Protein AF-A0A7J9Q2E3-F1 (afdb_monomer_lite)

pLDDT: mean 83.12, std 15.42, range [47.88, 98.56]

Sequence (131 aa):
MLTEISELIGMEVYTDKGIALGNVDDLIVETENQKVDGLFIGNPNPLLVEHSKAVSVPFRWIGNVGDIIILKYFPKFVQTGATPERIPKVRKLTEEIKHFAHSAEEKIMHAEHSAAEKLKGKKLSDEIQEI

Radius of gyration: 31.01 Å; chains: 1; bounding box: 96×24×64 Å

Structure (mmCIF, N/CA/C/O backbone):
data_AF-A0A7J9Q2E3-F1
#
_entry.id   AF-A0A7J9Q2E3-F1
#
loop_
_atom_site.group_PDB
_atom_site.id
_atom_site.type_symbol
_atom_site.label_atom_id
_atom_site.label_alt_id
_atom_site.label_comp_id
_atom_site.label_asym_id
_atom_site.label_entity_id
_atom_site.label_seq_id
_atom_site.pdbx_PDB_ins_code
_atom_site.Cartn_x
_atom_site.Cartn_y
_atom_site.Cartn_z
_atom_site.occupancy
_atom_site.B_iso_or_equiv
_atom_site.auth_seq_id
_atom_site.auth_comp_id
_atom_site.auth_asym_id
_atom_site.auth_atom_id
_atom_site.pdbx_PDB_model_num
ATOM 1 N N . MET A 1 1 ? -22.989 -1.203 6.185 1.00 48.59 1 MET A N 1
ATOM 2 C CA . MET A 1 1 ? -22.196 -2.312 6.744 1.00 48.59 1 MET A CA 1
ATOM 3 C C . MET A 1 1 ? -21.070 -1.670 7.533 1.00 48.59 1 MET A C 1
ATOM 5 O O . MET A 1 1 ? -20.454 -0.756 6.998 1.00 48.59 1 MET A O 1
ATOM 9 N N . LEU A 1 2 ? -20.909 -2.017 8.808 1.00 56.03 2 LEU A N 1
ATOM 10 C CA . LEU A 1 2 ? -19.769 -1.576 9.613 1.00 56.03 2 LEU A CA 1
ATOM 11 C C . LEU A 1 2 ? -18.707 -2.663 9.443 1.00 56.03 2 LEU A C 1
ATOM 13 O O . LEU A 1 2 ? -18.913 -3.766 9.931 1.00 56.03 2 LEU A O 1
ATOM 17 N N . THR A 1 3 ? -17.666 -2.390 8.663 1.00 64.56 3 THR A N 1
ATOM 18 C CA . THR A 1 3 ? -16.508 -3.286 8.525 1.00 64.56 3 THR A CA 1
ATOM 19 C C . THR A 1 3 ? -15.550 -2.966 9.660 1.00 64.56 3 THR A C 1
ATOM 21 O O . THR A 1 3 ? -15.266 -1.783 9.897 1.00 64.56 3 THR A O 1
ATOM 24 N N . GLU A 1 4 ? -15.080 -3.980 10.382 1.00 74.31 4 GLU A N 1
ATOM 25 C CA . GLU A 1 4 ? -14.072 -3.747 11.409 1.00 74.31 4 GLU A CA 1
ATOM 26 C C . GLU A 1 4 ? -12.753 -3.379 10.732 1.00 74.31 4 GLU A C 1
ATOM 28 O O . GLU A 1 4 ? -12.304 -4.014 9.785 1.00 74.31 4 GLU A O 1
ATOM 33 N N . ILE A 1 5 ? -12.117 -2.318 11.221 1.00 75.19 5 ILE A N 1
ATOM 34 C CA . ILE A 1 5 ? -10.872 -1.791 10.654 1.00 75.19 5 ILE A CA 1
ATOM 35 C C . ILE A 1 5 ? -9.788 -2.886 10.626 1.00 75.19 5 ILE A C 1
ATOM 37 O O . ILE A 1 5 ? -9.037 -2.987 9.660 1.00 75.19 5 ILE A O 1
ATOM 41 N N . SER A 1 6 ? -9.764 -3.758 11.637 1.00 77.25 6 SER A N 1
ATOM 42 C CA . SER A 1 6 ? -8.843 -4.894 11.737 1.00 77.25 6 SER A CA 1
ATOM 43 C C . SER A 1 6 ? -9.000 -5.934 10.622 1.00 77.25 6 SER A C 1
ATOM 45 O O . SER A 1 6 ? -8.032 -6.626 10.324 1.00 77.25 6 SER A O 1
ATOM 47 N N . GLU A 1 7 ? -10.165 -6.024 9.975 1.00 87.25 7 GLU A N 1
ATOM 48 C CA . GLU A 1 7 ? -10.412 -6.970 8.874 1.00 87.25 7 GLU A CA 1
ATOM 49 C C . GLU A 1 7 ? -9.668 -6.582 7.589 1.00 87.25 7 GLU A C 1
ATOM 51 O O . GLU A 1 7 ? -9.494 -7.415 6.705 1.00 87.25 7 GLU A O 1
ATOM 56 N N . LEU A 1 8 ? -9.200 -5.331 7.479 1.00 91.62 8 LEU A N 1
ATOM 57 C CA . LEU A 1 8 ? -8.461 -4.866 6.304 1.00 91.62 8 LEU A CA 1
ATOM 58 C C . LEU A 1 8 ? -7.020 -5.383 6.261 1.00 91.62 8 LEU A C 1
ATOM 60 O O . LEU A 1 8 ? -6.413 -5.399 5.191 1.00 91.62 8 LEU A O 1
ATOM 64 N N . ILE A 1 9 ? -6.456 -5.775 7.405 1.00 94.88 9 ILE A N 1
ATOM 65 C CA . ILE A 1 9 ? -5.077 -6.261 7.498 1.00 94.88 9 ILE A CA 1
ATOM 66 C C . ILE A 1 9 ? -4.982 -7.637 6.828 1.00 94.88 9 ILE A C 1
ATOM 68 O O . ILE A 1 9 ? -5.802 -8.523 7.053 1.00 94.88 9 ILE A O 1
ATOM 72 N N . GLY A 1 10 ? -3.966 -7.819 5.990 1.00 95.88 10 GLY A N 1
ATOM 73 C CA . GLY A 1 10 ? -3.730 -9.022 5.194 1.00 95.88 10 GLY A CA 1
ATOM 74 C C . GLY A 1 10 ? -4.447 -9.034 3.842 1.00 95.88 10 GLY A C 1
ATOM 75 O O . GLY A 1 10 ? -4.073 -9.826 2.974 1.00 95.88 10 GLY A O 1
ATOM 76 N N . MET A 1 11 ? -5.414 -8.138 3.610 1.00 97.00 11 MET A N 1
ATOM 77 C CA . MET A 1 11 ? -6.147 -8.088 2.343 1.00 97.00 11 MET A CA 1
ATOM 78 C C . MET A 1 11 ? -5.231 -7.770 1.161 1.00 97.00 11 MET A C 1
ATOM 80 O O . MET A 1 11 ? -4.348 -6.912 1.248 1.00 97.00 11 MET A O 1
ATOM 84 N N . GLU A 1 12 ? -5.478 -8.430 0.032 1.00 98.12 12 GLU A N 1
ATOM 85 C CA . GLU A 1 12 ? -4.795 -8.122 -1.221 1.00 98.12 12 GLU A CA 1
ATOM 86 C C . GLU A 1 12 ? -5.323 -6.817 -1.826 1.00 98.12 12 GLU A C 1
ATOM 88 O O . GLU A 1 12 ? -6.532 -6.582 -1.914 1.00 98.12 12 GLU A O 1
ATOM 93 N N . VAL A 1 13 ? -4.400 -5.978 -2.290 1.00 98.56 13 VAL A N 1
ATOM 94 C CA . VAL A 1 13 ? -4.687 -4.682 -2.900 1.00 98.56 13 VAL A CA 1
ATOM 95 C C . VAL A 1 13 ? -4.340 -4.722 -4.381 1.00 98.56 13 VAL A C 1
ATOM 97 O O . VAL A 1 13 ? -3.209 -5.031 -4.759 1.00 98.56 13 VAL A O 1
ATOM 100 N N . TYR A 1 14 ? -5.294 -4.337 -5.225 1.00 98.50 14 TYR A N 1
ATOM 101 C CA . TYR A 1 14 ? -5.152 -4.262 -6.675 1.00 98.50 14 TYR A CA 1
ATOM 102 C C . TYR A 1 14 ? -5.390 -2.838 -7.178 1.00 98.50 14 TYR A C 1
ATOM 104 O O . TYR A 1 14 ? -6.220 -2.094 -6.658 1.00 98.50 14 TYR A O 1
ATOM 112 N N . THR A 1 15 ? -4.661 -2.447 -8.219 1.00 98.38 15 THR A N 1
ATOM 113 C CA . THR A 1 15 ? -4.891 -1.182 -8.934 1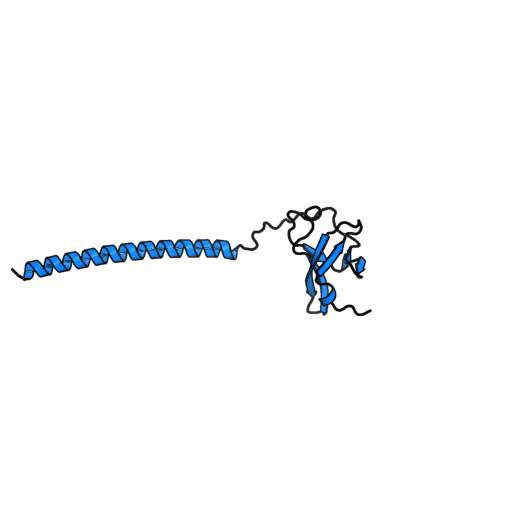.00 98.38 15 THR A CA 1
ATOM 114 C C . THR A 1 15 ? -6.175 -1.232 -9.771 1.00 98.38 15 THR A C 1
ATOM 116 O O . THR A 1 15 ? -6.727 -2.303 -10.022 1.00 98.38 15 THR A O 1
ATOM 119 N N . ASP A 1 16 ? -6.607 -0.083 -10.294 1.00 96.75 16 ASP A N 1
ATOM 120 C CA . ASP A 1 16 ? -7.733 0.047 -11.236 1.00 96.75 16 ASP A CA 1
ATOM 121 C C . ASP A 1 16 ? -7.534 -0.753 -12.538 1.00 96.75 16 ASP A C 1
ATOM 123 O O . ASP A 1 16 ? -8.485 -1.031 -13.266 1.00 96.75 16 ASP A O 1
ATOM 127 N N . LYS A 1 17 ? -6.292 -1.158 -12.819 1.00 96.38 17 LYS A N 1
ATOM 128 C CA . LYS A 1 17 ? -5.897 -1.982 -13.968 1.00 96.38 17 LYS A CA 1
ATOM 129 C C . LYS A 1 17 ? -5.790 -3.472 -13.646 1.00 96.38 17 LYS A C 1
ATOM 131 O O . LYS A 1 17 ? -5.318 -4.231 -14.488 1.00 96.38 17 LYS A O 1
ATOM 136 N N . GLY A 1 18 ? -6.157 -3.889 -12.434 1.00 96.75 18 GLY A N 1
ATOM 137 C CA . GLY A 1 18 ? -6.059 -5.284 -12.002 1.00 96.75 18 GLY A CA 1
ATOM 138 C C . GLY A 1 18 ? -4.626 -5.765 -11.752 1.00 96.75 18 GLY A C 1
ATOM 139 O O . GLY A 1 18 ? -4.380 -6.965 -11.722 1.00 96.75 18 GLY A O 1
ATOM 140 N N . ILE A 1 19 ? -3.664 -4.854 -11.568 1.00 97.94 19 ILE A N 1
ATOM 141 C CA . ILE A 1 19 ? -2.291 -5.215 -11.183 1.00 97.94 19 ILE A CA 1
ATOM 142 C C . ILE A 1 19 ? -2.218 -5.274 -9.659 1.00 97.94 19 ILE A C 1
ATOM 144 O O . ILE A 1 19 ? -2.567 -4.285 -9.009 1.00 97.94 19 ILE A O 1
ATOM 148 N N . ALA A 1 20 ? -1.747 -6.398 -9.112 1.00 98.31 20 ALA A N 1
ATOM 149 C CA . ALA A 1 20 ? -1.516 -6.566 -7.681 1.00 98.31 20 ALA A CA 1
ATOM 150 C C . ALA A 1 20 ? -0.466 -5.563 -7.188 1.00 98.31 20 ALA A C 1
ATOM 152 O O . ALA A 1 20 ? 0.644 -5.501 -7.726 1.00 98.31 20 ALA A O 1
ATOM 153 N N . LEU A 1 21 ? -0.821 -4.785 -6.169 1.00 98.31 21 LEU A N 1
ATOM 154 C CA . LEU A 1 21 ? 0.091 -3.896 -5.461 1.00 98.31 21 LEU A CA 1
ATOM 155 C C . LEU A 1 21 ? 0.781 -4.625 -4.310 1.00 98.31 21 LEU A C 1
ATOM 157 O O . LEU A 1 21 ? 1.970 -4.415 -4.133 1.00 98.31 21 LEU A O 1
ATOM 161 N N . GLY A 1 22 ? 0.071 -5.459 -3.553 1.00 98.38 22 GLY A N 1
ATOM 162 C CA . GLY A 1 22 ? 0.596 -6.163 -2.379 1.00 98.38 22 GLY A CA 1
ATOM 163 C C . GLY A 1 22 ? -0.501 -6.406 -1.345 1.00 98.38 22 GLY A C 1
ATOM 164 O O . GLY A 1 22 ? -1.681 -6.263 -1.662 1.00 98.38 22 GLY A O 1
ATOM 165 N N . ASN A 1 23 ? -0.115 -6.737 -0.117 1.00 98.31 23 ASN A N 1
ATOM 166 C CA . ASN A 1 23 ? -1.034 -6.934 1.002 1.00 98.31 23 ASN A CA 1
ATOM 167 C C . ASN A 1 23 ? -1.004 -5.739 1.956 1.00 98.31 23 ASN A C 1
ATOM 169 O O . ASN A 1 23 ? 0.012 -5.051 2.075 1.00 98.31 23 ASN A O 1
ATOM 173 N N . VAL A 1 24 ? -2.125 -5.489 2.629 1.00 97.75 24 VAL A N 1
ATOM 174 C CA . VAL A 1 24 ? -2.181 -4.522 3.730 1.00 97.75 24 VAL A CA 1
ATOM 175 C C . VAL A 1 24 ? -1.436 -5.093 4.930 1.00 97.75 24 VAL A C 1
ATOM 177 O O . VAL A 1 24 ? -1.900 -6.048 5.544 1.00 97.75 24 VAL A O 1
ATOM 180 N N . ASP A 1 25 ? -0.308 -4.495 5.287 1.00 97.06 25 ASP A N 1
ATOM 181 C CA . ASP A 1 25 ? 0.457 -4.900 6.469 1.00 97.06 25 ASP A CA 1
ATOM 182 C C . ASP A 1 25 ? -0.051 -4.188 7.726 1.00 97.06 25 ASP A C 1
ATOM 184 O O . ASP A 1 25 ? -0.067 -4.771 8.807 1.00 97.06 25 ASP A O 1
ATOM 188 N N . ASP A 1 26 ? -0.471 -2.926 7.586 1.00 95.62 26 ASP A N 1
ATOM 189 C CA . ASP A 1 26 ? -0.998 -2.119 8.688 1.00 95.62 26 ASP A CA 1
ATOM 190 C C . ASP A 1 26 ? -1.880 -0.967 8.170 1.00 95.62 26 ASP A C 1
ATOM 192 O O . ASP A 1 26 ? -2.016 -0.746 6.959 1.00 95.62 26 ASP A O 1
ATOM 196 N N . LEU A 1 27 ? -2.472 -0.202 9.084 1.00 94.12 27 LEU A N 1
ATOM 197 C CA . LEU A 1 27 ? -3.349 0.926 8.797 1.00 94.12 27 LEU A CA 1
ATOM 198 C C . LEU A 1 27 ? -2.821 2.202 9.442 1.00 94.12 27 LEU A C 1
ATOM 200 O O . LEU A 1 27 ? -2.402 2.240 10.594 1.00 94.12 27 LEU A O 1
ATOM 204 N N . ILE A 1 28 ? -2.885 3.291 8.687 1.00 93.69 28 ILE A N 1
ATOM 205 C CA . ILE A 1 28 ? -2.520 4.621 9.157 1.00 93.69 28 ILE A CA 1
ATOM 206 C C . ILE A 1 28 ? -3.798 5.284 9.645 1.00 93.69 28 ILE A C 1
ATOM 208 O O . ILE A 1 28 ? -4.729 5.497 8.865 1.00 93.69 28 ILE A O 1
ATOM 212 N N . VAL A 1 29 ? -3.843 5.604 10.935 1.00 91.62 29 VAL A N 1
ATOM 213 C CA . VAL A 1 29 ? -5.041 6.112 11.606 1.00 91.62 29 VAL A CA 1
ATOM 214 C C . VAL A 1 29 ? -4.773 7.506 12.165 1.00 91.62 29 VAL A C 1
ATOM 216 O O . VAL A 1 29 ? -3.732 7.761 12.768 1.00 91.62 29 VAL A O 1
ATOM 219 N N . GLU A 1 30 ? -5.722 8.411 11.966 1.00 90.25 30 GLU A N 1
ATOM 220 C CA . GLU A 1 30 ? -5.770 9.722 12.601 1.00 90.25 30 GLU A CA 1
ATOM 221 C C . GLU A 1 30 ? -6.490 9.601 13.952 1.00 90.25 30 GLU A C 1
ATOM 223 O O . GLU A 1 30 ? -7.682 9.286 14.012 1.00 90.25 30 GLU A O 1
ATOM 228 N N . THR A 1 31 ? -5.768 9.858 15.044 1.00 88.56 31 THR A N 1
ATOM 229 C CA . THR A 1 31 ? -6.266 9.652 16.414 1.00 88.56 31 THR A CA 1
ATOM 230 C C . THR A 1 31 ? -7.369 10.634 16.813 1.00 88.56 31 THR A C 1
ATOM 232 O O . THR A 1 31 ? -8.283 10.254 17.539 1.00 88.56 31 THR A O 1
ATOM 235 N N . GLU A 1 32 ? -7.314 11.883 16.345 1.00 90.56 32 GLU A N 1
ATOM 236 C CA . GLU A 1 32 ? -8.265 12.927 16.761 1.00 90.56 32 GLU A CA 1
ATOM 237 C C . GLU A 1 32 ? -9.675 12.678 16.213 1.00 90.56 32 GLU A C 1
ATOM 239 O O . GLU A 1 32 ? -10.652 12.747 16.956 1.00 90.56 32 GLU A O 1
ATOM 244 N N . ASN A 1 33 ? -9.777 12.321 14.930 1.00 87.75 33 ASN A N 1
ATOM 245 C CA . ASN A 1 33 ? -11.053 12.074 14.252 1.00 87.75 33 ASN A CA 1
ATOM 246 C C . ASN A 1 33 ? -11.440 10.587 14.199 1.00 87.75 33 ASN A C 1
ATOM 248 O O . ASN A 1 33 ? -12.452 10.248 13.587 1.00 87.75 33 ASN A O 1
ATOM 252 N N . GLN A 1 34 ? -10.631 9.703 14.802 1.00 84.06 34 GLN A N 1
ATOM 253 C CA . GLN A 1 34 ? -10.807 8.243 14.787 1.00 84.06 34 GLN A CA 1
ATOM 254 C C . GLN A 1 34 ? -11.039 7.690 13.373 1.00 84.06 34 GLN A C 1
ATOM 256 O O . GLN A 1 34 ? -11.943 6.889 13.127 1.00 84.06 34 GLN A O 1
ATOM 261 N N . LYS A 1 35 ? -10.232 8.153 12.414 1.00 87.19 35 LYS A N 1
ATOM 262 C CA . LYS A 1 35 ? -10.415 7.860 10.991 1.00 87.19 35 LYS A CA 1
ATOM 263 C C . LYS A 1 35 ? -9.188 7.179 10.404 1.00 87.19 35 LYS A C 1
ATOM 265 O O . LYS A 1 35 ? -8.060 7.553 10.696 1.00 87.19 35 LYS A O 1
ATOM 270 N N . VAL A 1 36 ? -9.408 6.222 9.507 1.00 89.31 36 VAL A N 1
ATOM 271 C CA . VAL A 1 36 ? -8.334 5.642 8.691 1.00 89.31 36 VAL A CA 1
ATOM 272 C C . VAL A 1 36 ? -7.916 6.650 7.614 1.00 89.31 36 VAL A C 1
ATOM 274 O O . VAL A 1 36 ? -8.722 7.030 6.759 1.00 89.31 36 VAL A O 1
ATOM 277 N N . ASP A 1 37 ? -6.659 7.089 7.651 1.00 93.06 37 ASP A N 1
ATOM 278 C CA . ASP A 1 37 ? -6.074 7.981 6.643 1.00 93.06 37 ASP A CA 1
ATOM 279 C C . ASP A 1 37 ? -5.480 7.196 5.463 1.00 93.06 37 ASP A C 1
ATOM 281 O O . ASP A 1 37 ? -5.546 7.646 4.314 1.00 93.06 37 ASP A O 1
ATOM 285 N N . GLY A 1 38 ? -4.976 5.979 5.699 1.00 94.94 38 GLY A N 1
ATOM 286 C CA . GLY A 1 38 ? -4.430 5.141 4.633 1.00 94.94 38 GLY A CA 1
ATOM 287 C C . GLY A 1 38 ? -4.113 3.701 5.017 1.00 94.94 38 GLY A C 1
ATOM 288 O O . GLY A 1 38 ? -4.165 3.318 6.180 1.00 94.94 38 GLY A O 1
ATOM 289 N N . LEU A 1 39 ? -3.777 2.916 4.000 1.00 97.00 39 LEU A N 1
ATOM 290 C CA . LEU A 1 39 ? -3.255 1.558 4.104 1.00 97.00 39 LEU A CA 1
ATOM 291 C C . LEU A 1 39 ? -1.728 1.606 4.043 1.00 97.00 39 LEU A C 1
ATOM 293 O O . LEU A 1 39 ? -1.166 2.408 3.293 1.00 97.00 39 LEU A O 1
ATOM 297 N N . PHE A 1 40 ? -1.056 0.732 4.776 1.00 97.50 40 PHE A N 1
ATOM 298 C CA . PHE A 1 40 ? 0.384 0.538 4.697 1.00 97.50 40 PHE A CA 1
ATOM 299 C C . PHE A 1 40 ? 0.692 -0.787 3.996 1.00 97.50 40 PHE A C 1
ATOM 301 O O . PHE A 1 40 ? 0.199 -1.836 4.403 1.00 97.50 40 PHE A O 1
ATOM 308 N N . ILE A 1 41 ? 1.501 -0.729 2.936 1.00 97.94 41 ILE A N 1
ATOM 309 C CA . ILE A 1 41 ? 1.953 -1.889 2.158 1.00 97.94 41 ILE A CA 1
ATOM 310 C C . ILE A 1 41 ? 3.466 -1.989 2.342 1.00 97.94 41 ILE A C 1
ATOM 312 O O . ILE A 1 41 ? 4.194 -1.139 1.820 1.00 97.94 41 ILE A O 1
ATOM 316 N N . GLY A 1 42 ? 3.959 -2.977 3.087 1.00 96.88 42 GLY A N 1
ATOM 317 C CA . GLY A 1 42 ? 5.385 -3.092 3.399 1.00 96.88 42 GLY A CA 1
ATOM 318 C C . GLY A 1 42 ? 6.214 -3.693 2.269 1.00 96.88 42 GLY A C 1
ATOM 319 O O . GLY A 1 42 ? 7.344 -3.252 2.058 1.00 96.88 42 GLY A O 1
ATOM 320 N N . ASN A 1 43 ? 5.648 -4.630 1.502 1.00 96.88 43 ASN A N 1
ATOM 321 C CA . ASN A 1 43 ? 6.307 -5.260 0.352 1.00 96.88 43 ASN A CA 1
ATOM 322 C C . ASN A 1 43 ? 5.481 -5.109 -0.940 1.00 96.88 43 ASN A C 1
ATOM 324 O O . ASN A 1 43 ? 4.842 -6.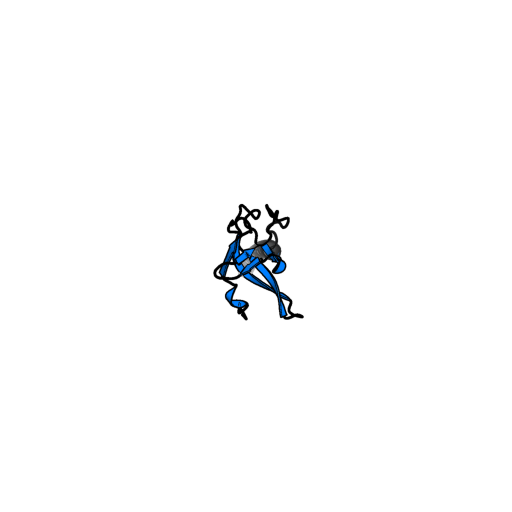067 -1.386 1.00 96.88 43 ASN A O 1
ATOM 328 N N . PRO A 1 44 ? 5.439 -3.906 -1.540 1.00 97.69 44 PRO A N 1
ATOM 329 C CA . PRO A 1 44 ? 4.688 -3.687 -2.761 1.00 97.69 44 PRO A CA 1
ATOM 330 C C . PRO A 1 44 ? 5.358 -4.303 -3.994 1.00 97.69 44 PRO A C 1
ATOM 332 O O . PRO A 1 44 ? 6.566 -4.546 -4.045 1.00 97.69 44 PRO A O 1
ATOM 335 N N . ASN A 1 45 ? 4.563 -4.481 -5.043 1.00 97.38 45 ASN A N 1
ATOM 336 C CA . ASN A 1 45 ? 4.992 -4.992 -6.332 1.00 97.38 45 ASN A CA 1
ATOM 337 C C . ASN A 1 45 ? 6.109 -4.110 -6.935 1.00 97.38 45 ASN A C 1
ATOM 339 O O . ASN A 1 45 ? 5.880 -2.916 -7.168 1.00 97.38 45 ASN A O 1
ATOM 343 N N . PRO A 1 46 ? 7.288 -4.681 -7.257 1.00 96.06 46 PRO A N 1
ATOM 344 C CA . PRO A 1 46 ? 8.430 -3.929 -7.782 1.00 96.06 46 PRO A CA 1
ATOM 345 C C . PRO A 1 46 ? 8.174 -3.294 -9.158 1.00 96.06 46 PRO A C 1
ATOM 347 O O . PRO A 1 46 ? 8.892 -2.381 -9.561 1.00 96.06 46 PRO A O 1
ATOM 350 N N . LEU A 1 47 ? 7.149 -3.750 -9.889 1.00 96.06 47 LEU A N 1
ATOM 351 C CA . LEU A 1 47 ? 6.728 -3.143 -11.157 1.00 96.06 47 LEU A CA 1
ATOM 352 C C . LEU A 1 47 ? 5.998 -1.809 -10.959 1.00 96.06 47 LEU A C 1
ATOM 354 O O . LEU A 1 47 ? 5.923 -1.008 -11.888 1.00 96.06 47 LEU A O 1
ATOM 358 N N . LEU A 1 48 ? 5.439 -1.583 -9.770 1.00 96.75 48 LEU A N 1
ATOM 359 C CA . LEU A 1 48 ? 4.660 -0.394 -9.426 1.00 96.75 48 LEU A CA 1
ATOM 360 C C . LEU A 1 48 ? 5.425 0.546 -8.489 1.00 96.75 48 LEU A C 1
ATOM 362 O O . LEU A 1 48 ? 5.193 1.756 -8.509 1.00 96.75 48 LEU A O 1
ATOM 366 N N . VAL A 1 49 ? 6.331 0.004 -7.675 1.00 97.12 49 VAL A N 1
ATOM 367 C CA . VAL A 1 49 ? 7.095 0.753 -6.678 1.00 97.12 49 VAL A CA 1
ATOM 368 C C . VAL A 1 49 ? 8.567 0.376 -6.745 1.00 97.12 49 VAL A C 1
ATOM 370 O O . VAL A 1 49 ? 8.940 -0.794 -6.708 1.00 97.12 49 VAL A O 1
ATOM 373 N N . GLU A 1 50 ? 9.421 1.388 -6.793 1.00 95.19 50 GLU A N 1
ATOM 374 C CA . GLU A 1 50 ? 10.863 1.214 -6.872 1.00 95.19 50 GLU A CA 1
ATOM 375 C C . GLU A 1 50 ? 11.429 0.406 -5.689 1.00 95.19 50 GLU A C 1
ATOM 377 O O . GLU A 1 50 ? 11.188 0.730 -4.524 1.00 95.19 50 GLU A O 1
ATOM 382 N N . HIS A 1 51 ? 12.216 -0.633 -5.997 1.00 93.94 51 HIS A N 1
ATOM 383 C CA . HIS A 1 51 ? 12.859 -1.527 -5.023 1.00 93.94 51 HIS A CA 1
ATOM 384 C C . HIS A 1 51 ? 11.901 -2.175 -4.008 1.00 93.94 51 HIS A C 1
ATOM 386 O O . HIS A 1 51 ? 12.350 -2.551 -2.926 1.00 93.94 51 HIS A O 1
ATOM 392 N N . SER A 1 52 ? 10.599 -2.269 -4.316 1.00 94.88 52 SER A N 1
ATOM 393 C CA . SER A 1 52 ? 9.584 -2.752 -3.368 1.00 94.88 52 SER A CA 1
ATOM 394 C C . SER A 1 52 ? 9.657 -2.043 -2.011 1.00 94.88 52 SER A C 1
ATOM 396 O O . SER A 1 52 ? 9.438 -2.654 -0.968 1.00 94.88 52 SER A O 1
ATOM 398 N N . LYS A 1 53 ? 10.008 -0.748 -1.988 1.00 94.25 53 LYS A N 1
ATOM 399 C CA . LYS A 1 53 ? 9.999 -0.003 -0.725 1.00 94.25 53 LYS A CA 1
ATOM 400 C C . LYS A 1 53 ? 8.569 0.167 -0.246 1.00 94.25 53 LYS A C 1
ATOM 402 O O . LYS A 1 53 ? 7.685 0.445 -1.047 1.00 94.25 53 LYS A O 1
ATOM 407 N N . ALA A 1 54 ? 8.376 0.072 1.063 1.00 95.88 54 ALA A N 1
ATOM 408 C CA . ALA A 1 54 ? 7.075 0.250 1.681 1.00 95.88 54 ALA A CA 1
ATOM 409 C C . ALA A 1 54 ? 6.405 1.573 1.271 1.00 95.88 54 ALA A C 1
ATOM 411 O O . ALA A 1 54 ? 7.061 2.620 1.187 1.00 95.88 54 ALA A O 1
ATOM 412 N N . VAL A 1 55 ? 5.092 1.531 1.048 1.00 96.31 55 VAL A N 1
ATOM 413 C CA . VAL A 1 55 ? 4.288 2.690 0.637 1.00 96.31 55 VAL A CA 1
ATOM 414 C C . VAL A 1 55 ? 3.043 2.833 1.494 1.00 96.31 55 VAL A C 1
ATOM 416 O O . VAL A 1 55 ? 2.438 1.849 1.916 1.00 96.31 55 VAL A O 1
ATOM 419 N N . SER A 1 56 ? 2.630 4.081 1.703 1.00 96.62 56 SER A N 1
ATOM 420 C CA . SER A 1 56 ? 1.300 4.396 2.206 1.00 96.62 56 SER A CA 1
ATOM 421 C C . SER A 1 56 ? 0.354 4.683 1.043 1.00 96.62 56 SER A C 1
ATOM 423 O O . SER A 1 56 ? 0.655 5.473 0.144 1.00 96.62 56 SER A O 1
ATOM 425 N N . VAL A 1 57 ? -0.809 4.042 1.061 1.00 97.12 57 VAL A N 1
ATOM 426 C CA . VAL A 1 57 ? -1.887 4.259 0.099 1.00 97.12 57 VAL A CA 1
ATOM 427 C C . VAL A 1 57 ? -2.996 5.026 0.807 1.00 97.12 57 VAL A C 1
ATOM 429 O O . VAL A 1 57 ? -3.642 4.471 1.693 1.00 97.12 57 VAL A O 1
ATOM 432 N N . PRO A 1 58 ? -3.257 6.292 0.448 1.00 96.56 58 PRO A N 1
ATOM 433 C CA . PRO A 1 58 ? -4.325 7.051 1.077 1.00 96.56 58 PRO A CA 1
ATOM 434 C C . PRO A 1 58 ? -5.679 6.354 0.948 1.00 96.56 58 PRO A C 1
ATOM 436 O O . PRO A 1 58 ? -6.047 5.913 -0.141 1.00 96.56 58 PRO A O 1
ATOM 439 N N . PHE A 1 59 ? -6.477 6.353 2.014 1.00 94.31 59 PHE A N 1
ATOM 440 C CA . PHE A 1 59 ? -7.791 5.703 2.034 1.00 94.31 59 PHE A CA 1
ATOM 441 C C . PHE A 1 59 ? -8.710 6.273 0.944 1.00 94.31 59 PHE A C 1
ATOM 443 O O . PHE A 1 59 ? -9.503 5.569 0.326 1.00 94.31 59 PHE A O 1
ATOM 450 N N . ARG A 1 60 ? -8.525 7.556 0.600 1.00 94.62 60 ARG A N 1
ATOM 451 C CA . ARG A 1 60 ? -9.241 8.221 -0.498 1.00 94.62 60 ARG A CA 1
ATOM 452 C C . ARG A 1 60 ? -8.968 7.624 -1.883 1.00 94.62 60 ARG A C 1
ATOM 454 O O . ARG A 1 60 ? -9.692 7.990 -2.803 1.00 94.62 60 ARG A O 1
ATOM 461 N N . TRP A 1 61 ? -7.928 6.811 -2.071 1.00 97.44 61 TRP A N 1
ATOM 462 C CA . TRP A 1 61 ? -7.623 6.115 -3.332 1.00 97.44 61 TRP A CA 1
ATOM 463 C C . TRP A 1 61 ? -8.304 4.754 -3.439 1.00 97.44 61 TRP A C 1
ATOM 465 O O . TRP A 1 61 ? -8.292 4.157 -4.513 1.00 97.44 61 TRP A O 1
ATOM 475 N N . ILE A 1 62 ? -8.940 4.283 -2.370 1.00 96.44 62 ILE A N 1
ATOM 476 C CA . ILE A 1 62 ? -9.728 3.058 -2.395 1.00 96.44 62 ILE A CA 1
ATOM 477 C C . ILE A 1 62 ? -11.022 3.323 -3.175 1.00 96.44 62 ILE A C 1
ATOM 479 O O . ILE A 1 62 ? -11.667 4.366 -3.017 1.00 96.44 62 ILE A O 1
ATOM 483 N N . GLY A 1 63 ? -11.350 2.405 -4.080 1.00 96.50 63 GLY A N 1
ATOM 484 C CA . GLY A 1 63 ? -12.600 2.391 -4.834 1.00 96.50 63 GLY A CA 1
ATOM 485 C C . GLY A 1 63 ? -13.606 1.421 -4.229 1.00 96.50 63 GLY A C 1
ATOM 486 O O . GLY A 1 63 ? -14.732 1.818 -3.954 1.00 96.50 63 GLY A O 1
ATOM 487 N N . ASN A 1 64 ? -13.184 0.176 -3.991 1.00 95.81 64 ASN A N 1
ATOM 488 C CA . ASN A 1 64 ? -14.038 -0.884 -3.456 1.00 95.81 64 ASN A CA 1
ATOM 489 C C . ASN A 1 64 ? -13.288 -1.728 -2.420 1.00 95.81 64 ASN A C 1
ATOM 491 O O . ASN A 1 64 ? -12.081 -1.941 -2.549 1.00 95.81 64 ASN A O 1
ATOM 495 N N . VAL A 1 65 ? -14.033 -2.230 -1.436 1.00 94.31 65 VAL A N 1
ATOM 496 C CA . VAL A 1 65 ? -13.574 -3.177 -0.413 1.00 94.31 65 VAL A CA 1
ATOM 497 C C . VAL A 1 65 ? -14.580 -4.328 -0.365 1.00 94.31 65 VAL A C 1
ATOM 499 O O . VAL A 1 65 ? -15.783 -4.081 -0.268 1.00 94.31 65 VAL A O 1
ATOM 502 N N . GLY A 1 66 ? -14.091 -5.559 -0.474 1.00 92.06 66 GLY A N 1
ATOM 503 C CA . GLY A 1 66 ? -14.867 -6.800 -0.398 1.00 92.06 66 GLY A CA 1
ATOM 504 C C . GLY A 1 66 ? -13.949 -7.930 0.056 1.00 92.06 66 GLY A C 1
ATOM 505 O O . GLY A 1 66 ? -13.319 -7.795 1.094 1.00 92.06 66 GLY A O 1
ATOM 506 N N . ASP A 1 67 ? -13.796 -8.984 -0.747 1.00 93.44 67 ASP A N 1
ATOM 507 C CA . ASP A 1 67 ? -12.769 -10.018 -0.506 1.00 93.44 67 ASP A CA 1
ATOM 508 C C . ASP A 1 67 ? -11.344 -9.506 -0.793 1.00 93.44 67 ASP A C 1
ATOM 510 O O . ASP A 1 67 ? -10.361 -9.971 -0.223 1.00 93.44 67 ASP A O 1
ATOM 514 N N . ILE A 1 68 ? -11.242 -8.511 -1.678 1.00 96.31 68 ILE A N 1
ATOM 515 C CA . ILE A 1 68 ? -10.015 -7.793 -2.034 1.00 96.31 68 ILE A CA 1
ATOM 516 C C . ILE A 1 68 ? -10.265 -6.284 -1.986 1.00 96.31 68 ILE A C 1
ATOM 518 O O . ILE A 1 68 ? -11.413 -5.820 -1.987 1.00 96.31 68 ILE A O 1
ATOM 522 N N . ILE A 1 69 ? -9.187 -5.505 -1.992 1.00 97.44 69 ILE A N 1
ATOM 523 C CA . ILE A 1 69 ? -9.239 -4.046 -2.092 1.00 97.44 69 ILE A CA 1
ATOM 524 C C . ILE A 1 69 ? -8.893 -3.634 -3.521 1.00 97.44 69 ILE A C 1
ATOM 526 O O . ILE A 1 69 ? -7.834 -3.980 -4.041 1.00 97.44 69 ILE A O 1
ATOM 530 N N . ILE A 1 70 ? -9.760 -2.838 -4.146 1.00 98.25 70 ILE A N 1
ATOM 531 C CA . ILE A 1 70 ? -9.505 -2.255 -5.468 1.00 98.25 70 ILE A CA 1
ATOM 532 C C . ILE A 1 70 ? -9.304 -0.751 -5.318 1.00 98.25 70 ILE A C 1
ATOM 534 O O . ILE A 1 70 ? -10.180 -0.035 -4.823 1.00 98.25 70 ILE A O 1
ATOM 538 N N . LEU A 1 71 ? -8.160 -0.258 -5.785 1.00 98.38 71 LEU A N 1
ATOM 539 C CA . LEU A 1 71 ? -7.859 1.166 -5.858 1.00 98.38 71 LEU A CA 1
ATOM 540 C C . LEU A 1 71 ? -8.543 1.782 -7.077 1.00 98.38 71 LEU A C 1
ATOM 542 O O . LEU A 1 71 ? -8.491 1.235 -8.173 1.00 98.38 71 LEU A O 1
ATOM 546 N N . LYS A 1 72 ? -9.129 2.968 -6.911 1.00 97.75 72 LYS A N 1
ATOM 547 C CA . LYS A 1 72 ? -9.635 3.772 -8.038 1.00 97.75 72 LYS A CA 1
ATOM 548 C C . LYS A 1 72 ? -8.538 4.581 -8.730 1.00 97.75 72 LYS A C 1
ATOM 550 O O . LYS A 1 72 ? -8.758 5.126 -9.804 1.00 97.75 72 LYS A O 1
ATOM 555 N N . TYR A 1 73 ? -7.392 4.739 -8.070 1.00 97.19 73 TYR A N 1
ATOM 556 C CA . TYR A 1 73 ? -6.234 5.440 -8.602 1.00 97.19 73 TYR A CA 1
ATOM 557 C C . TYR A 1 73 ? -4.961 4.908 -7.953 1.00 97.19 73 TYR A C 1
ATOM 559 O O . TYR A 1 73 ? -4.860 4.843 -6.727 1.00 97.19 73 TYR A O 1
ATOM 567 N N . PHE A 1 74 ? -3.969 4.604 -8.782 1.00 97.19 74 PHE A N 1
ATOM 568 C CA . PHE A 1 74 ? -2.591 4.429 -8.355 1.00 97.19 74 PHE A CA 1
ATOM 569 C C . PHE A 1 74 ? -1.664 4.995 -9.445 1.00 97.19 74 PHE A C 1
ATOM 571 O O . PHE A 1 74 ? -1.929 4.789 -10.635 1.00 97.19 74 PHE A O 1
ATOM 578 N N . PRO A 1 75 ? -0.596 5.733 -9.091 1.00 95.62 75 PRO A N 1
ATOM 579 C CA . PRO A 1 75 ? 0.375 6.213 -10.069 1.00 95.62 75 PRO A CA 1
ATOM 580 C C . PRO A 1 75 ? 0.952 5.068 -10.908 1.00 95.62 75 PRO A C 1
ATOM 582 O O . PRO A 1 75 ? 1.078 3.945 -10.436 1.00 95.62 75 PRO A O 1
ATOM 585 N N . LYS A 1 76 ? 1.365 5.350 -12.151 1.00 94.12 76 LYS A N 1
ATOM 586 C CA . LYS A 1 76 ? 1.967 4.316 -13.017 1.00 94.12 76 LYS A CA 1
ATOM 587 C C . LYS A 1 76 ? 3.208 3.671 -12.391 1.00 94.12 76 LYS A C 1
ATOM 589 O O . LYS A 1 76 ? 3.427 2.486 -12.591 1.00 94.12 76 LYS A O 1
ATOM 594 N N . PHE A 1 77 ? 4.012 4.468 -11.692 1.00 95.12 77 PHE A N 1
ATOM 595 C CA . PHE A 1 77 ? 5.199 4.025 -10.975 1.00 95.12 77 PHE A CA 1
ATOM 596 C C . PHE A 1 77 ? 5.532 5.026 -9.864 1.00 95.12 77 PHE A C 1
ATOM 598 O O . PHE A 1 77 ? 5.414 6.237 -10.077 1.00 95.12 77 PHE A O 1
ATOM 605 N N . VAL A 1 78 ? 5.954 4.535 -8.701 1.00 93.69 78 VAL A N 1
ATOM 606 C CA . VAL A 1 78 ? 6.353 5.354 -7.549 1.00 93.69 78 VAL A CA 1
ATOM 607 C C . VAL A 1 78 ? 7.867 5.271 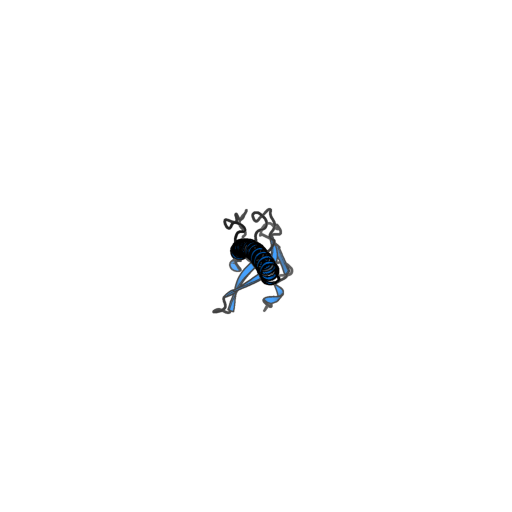-7.366 1.00 93.69 78 VAL A C 1
ATOM 609 O O . VAL A 1 78 ? 8.400 4.221 -7.011 1.00 93.69 78 VAL A O 1
ATOM 612 N N . GLN A 1 79 ? 8.553 6.395 -7.588 1.00 88.62 79 GLN A N 1
ATOM 613 C CA . GLN A 1 79 ? 9.969 6.553 -7.250 1.00 88.62 79 GLN A CA 1
ATOM 614 C C . GLN A 1 79 ? 10.105 6.908 -5.774 1.00 88.62 79 GLN A C 1
ATOM 616 O O . GLN A 1 79 ? 9.394 7.770 -5.252 1.00 88.62 79 GLN A O 1
ATOM 621 N N . THR A 1 80 ? 11.028 6.247 -5.093 1.00 79.00 80 THR A N 1
ATOM 622 C CA . THR A 1 80 ? 11.176 6.366 -3.645 1.00 79.00 80 THR A CA 1
ATOM 623 C C . THR A 1 80 ? 12.437 7.163 -3.337 1.00 79.00 80 THR A C 1
ATOM 625 O O . THR A 1 80 ? 13.527 6.617 -3.181 1.00 79.00 80 THR A O 1
ATOM 628 N N . GLY A 1 81 ? 12.282 8.482 -3.199 1.00 67.56 81 GLY A N 1
ATOM 629 C CA . GLY A 1 81 ? 13.388 9.406 -2.900 1.00 67.56 81 GLY A CA 1
ATOM 630 C C . GLY A 1 81 ? 14.082 9.181 -1.547 1.00 67.56 81 GLY A C 1
ATOM 631 O O . GLY A 1 81 ? 15.064 9.850 -1.244 1.00 67.56 81 GLY A O 1
ATOM 632 N N . ALA A 1 82 ? 13.598 8.248 -0.721 1.00 56.25 82 ALA A N 1
ATOM 633 C CA . ALA A 1 82 ? 14.236 7.874 0.532 1.00 56.25 82 ALA A CA 1
ATOM 634 C C . ALA A 1 82 ? 15.204 6.707 0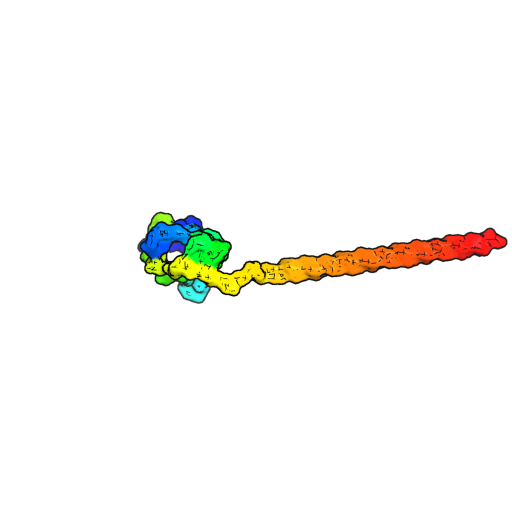.307 1.00 56.25 82 ALA A C 1
ATOM 636 O O . ALA A 1 82 ? 14.788 5.556 0.163 1.00 56.25 82 ALA A O 1
ATOM 637 N N . THR A 1 83 ? 16.505 6.991 0.300 1.00 47.88 83 THR A N 1
ATOM 638 C CA . THR A 1 83 ? 17.570 6.004 0.530 1.00 47.88 83 THR A CA 1
ATOM 639 C C . THR A 1 83 ? 17.187 5.112 1.727 1.00 47.88 83 THR A C 1
ATOM 641 O O . THR A 1 83 ? 16.608 5.636 2.681 1.00 47.88 83 THR A O 1
ATOM 644 N N . PRO A 1 84 ? 17.506 3.800 1.751 1.00 53.94 84 PRO A N 1
ATOM 645 C CA . PRO A 1 84 ? 17.225 2.880 2.875 1.00 53.94 84 PRO A CA 1
ATOM 646 C C . PRO A 1 84 ? 17.837 3.273 4.239 1.00 53.94 84 PRO A C 1
ATOM 648 O O . PRO A 1 84 ? 17.860 2.491 5.184 1.00 53.94 84 PRO A O 1
ATOM 651 N N . GLU A 1 85 ? 18.344 4.492 4.370 1.00 49.28 85 GLU A N 1
ATOM 652 C CA . GLU A 1 85 ? 19.082 5.055 5.491 1.00 49.28 85 GLU A CA 1
ATOM 653 C C . GLU A 1 85 ? 18.196 5.415 6.697 1.00 49.28 85 GLU A C 1
ATOM 655 O O . GLU A 1 85 ? 18.619 6.161 7.571 1.00 49.28 85 GLU A O 1
ATOM 660 N N . ARG A 1 86 ? 16.981 4.851 6.805 1.00 48.31 86 ARG A N 1
ATOM 661 C CA . ARG A 1 86 ? 16.180 4.864 8.047 1.00 48.31 86 ARG A CA 1
ATOM 662 C C . ARG A 1 86 ? 16.585 3.771 9.051 1.00 48.31 86 ARG A C 1
ATOM 664 O O . ARG A 1 86 ? 15.870 3.523 10.014 1.00 48.31 86 ARG A O 1
ATOM 671 N N . ILE A 1 87 ? 17.804 3.240 8.921 1.00 53.69 87 ILE A N 1
ATOM 672 C CA . ILE A 1 87 ? 18.569 2.710 10.059 1.00 53.69 87 ILE A CA 1
ATOM 673 C C . ILE A 1 87 ? 19.857 3.539 10.293 1.00 53.69 87 ILE A C 1
ATOM 675 O O . ILE A 1 87 ? 20.960 2.989 10.322 1.00 53.69 87 ILE A O 1
ATOM 679 N N . PRO A 1 88 ? 19.783 4.872 10.477 1.00 53.69 88 PRO A N 1
ATOM 680 C CA . PRO A 1 88 ? 20.976 5.688 10.687 1.00 53.69 88 PRO A CA 1
ATOM 681 C C . PRO A 1 88 ? 21.532 5.483 12.104 1.00 53.69 88 PRO A C 1
ATOM 683 O O . PRO A 1 88 ? 22.714 5.703 12.351 1.00 53.69 88 PRO A O 1
ATOM 686 N N . LYS A 1 89 ? 20.694 5.012 13.040 1.00 59.22 89 LYS A N 1
ATOM 687 C CA . LYS A 1 89 ? 21.081 4.794 14.436 1.00 59.22 89 LYS A CA 1
ATOM 688 C C . LYS A 1 89 ? 21.927 3.533 14.625 1.00 59.22 89 LYS A C 1
ATOM 690 O O . LYS A 1 89 ? 22.864 3.572 15.405 1.00 59.22 89 LYS A O 1
ATOM 695 N N . VAL A 1 90 ? 21.659 2.446 13.891 1.00 64.56 90 VAL A N 1
ATOM 696 C CA . VAL A 1 90 ? 22.402 1.180 14.069 1.00 64.56 90 VAL A CA 1
ATOM 697 C C . VAL A 1 90 ? 23.812 1.267 13.492 1.00 64.56 90 VAL A C 1
ATOM 699 O O . VAL A 1 90 ? 24.739 0.785 14.131 1.00 64.56 90 VAL A O 1
ATOM 702 N N . ARG A 1 91 ? 24.014 1.914 12.333 1.00 64.56 91 ARG A N 1
ATOM 703 C CA . ARG A 1 91 ? 25.365 2.093 11.765 1.00 64.56 91 ARG A CA 1
ATOM 704 C C . ARG A 1 91 ? 26.250 2.953 12.666 1.00 64.56 91 ARG A C 1
ATOM 706 O O . ARG A 1 91 ? 27.320 2.492 13.044 1.00 64.56 91 ARG A O 1
ATOM 713 N N . LYS A 1 92 ? 25.749 4.121 13.094 1.00 67.94 92 LYS A N 1
ATOM 714 C CA . LYS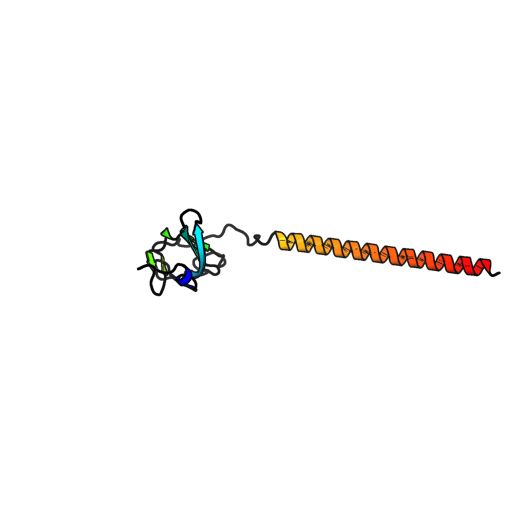 A 1 92 ? 26.462 4.997 14.041 1.00 67.94 92 LYS A CA 1
ATOM 715 C C . LYS A 1 92 ? 26.778 4.277 15.353 1.00 67.94 92 LYS A C 1
ATOM 717 O O . LYS A 1 92 ? 27.916 4.290 15.799 1.00 67.94 92 LYS A O 1
ATOM 722 N N . LEU A 1 93 ? 25.804 3.549 15.905 1.00 73.62 93 LEU A N 1
ATOM 723 C CA . LEU A 1 93 ? 26.002 2.753 17.117 1.00 73.62 93 LEU A CA 1
ATOM 724 C C . LEU A 1 93 ? 27.042 1.635 16.919 1.00 73.62 93 LEU A C 1
ATOM 726 O O . LEU A 1 93 ? 27.845 1.381 17.807 1.00 73.62 93 LEU A O 1
ATOM 730 N N . THR A 1 94 ? 27.071 0.982 15.753 1.00 75.38 94 THR A N 1
ATOM 731 C CA . THR A 1 94 ? 28.041 -0.089 15.458 1.00 75.38 94 THR A CA 1
ATOM 732 C C . THR A 1 94 ? 29.464 0.460 15.333 1.00 75.38 94 THR A C 1
ATOM 734 O O . THR A 1 94 ? 30.412 -0.179 15.785 1.00 75.38 94 THR A O 1
ATOM 737 N N . GLU A 1 95 ? 29.629 1.637 14.731 1.00 77.69 95 GLU A N 1
ATOM 738 C CA . GLU A 1 95 ? 30.927 2.307 14.603 1.00 77.69 95 GLU A CA 1
ATOM 739 C C . GLU A 1 95 ? 31.450 2.797 15.958 1.00 77.69 95 GLU A C 1
ATOM 741 O O . GLU A 1 95 ? 32.629 2.595 16.256 1.00 77.69 95 GLU A O 1
ATOM 746 N N . GLU A 1 96 ? 30.580 3.357 16.803 1.00 78.06 96 GLU A N 1
ATOM 747 C CA . GLU A 1 96 ? 30.916 3.759 18.176 1.00 78.06 96 GLU A CA 1
ATOM 748 C C . GLU A 1 96 ? 31.331 2.553 19.036 1.00 78.06 96 GLU A C 1
ATOM 750 O O . GLU A 1 96 ? 32.362 2.604 19.710 1.00 78.06 96 GLU A O 1
ATOM 755 N N . ILE A 1 97 ? 30.597 1.434 18.956 1.00 80.31 97 ILE A N 1
ATOM 756 C CA . ILE A 1 97 ? 30.934 0.195 19.680 1.00 80.31 97 ILE A CA 1
ATOM 757 C C . ILE A 1 97 ? 32.300 -0.353 19.236 1.00 80.31 97 ILE A C 1
ATOM 759 O O . ILE A 1 97 ? 33.102 -0.751 20.082 1.00 80.31 97 ILE A O 1
ATOM 763 N N . LYS A 1 98 ? 32.600 -0.345 17.929 1.00 81.06 98 LYS A N 1
ATOM 764 C CA . LYS A 1 98 ? 33.893 -0.817 17.402 1.00 81.06 98 LYS A CA 1
ATOM 765 C C . LYS A 1 98 ? 35.070 0.036 17.880 1.00 81.06 98 LYS A C 1
ATOM 767 O O . LYS A 1 98 ? 36.091 -0.521 18.275 1.00 81.06 98 LYS A O 1
ATOM 772 N N . HIS A 1 99 ? 34.931 1.363 17.879 1.00 84.06 99 HIS A N 1
ATOM 773 C CA . HIS A 1 99 ? 35.983 2.260 18.373 1.00 84.06 99 HIS A CA 1
ATOM 774 C C . HIS A 1 99 ? 36.207 2.104 19.880 1.00 84.06 99 HIS A C 1
ATOM 776 O O . HIS A 1 99 ? 37.351 2.114 20.340 1.00 84.06 99 HIS A O 1
ATOM 782 N N . PHE A 1 100 ? 35.131 1.925 20.650 1.00 80.31 100 PHE A N 1
ATOM 783 C CA . PHE A 1 100 ? 35.236 1.705 22.089 1.00 80.31 100 PHE A CA 1
ATOM 784 C C . PHE A 1 100 ? 35.949 0.386 22.418 1.00 80.31 100 PHE A C 1
ATOM 786 O O . PHE A 1 100 ? 36.829 0.373 23.279 1.00 80.31 100 PHE A O 1
ATOM 793 N N . ALA A 1 101 ? 35.630 -0.696 21.697 1.00 78.69 101 ALA A N 1
ATOM 794 C CA . ALA A 1 101 ? 36.294 -1.988 21.861 1.00 78.69 101 ALA A CA 1
ATOM 795 C C . ALA A 1 101 ? 37.804 -1.897 21.576 1.00 78.69 101 ALA A C 1
ATOM 797 O O . ALA A 1 101 ? 38.607 -2.286 22.421 1.00 78.69 101 ALA A O 1
ATOM 798 N N . HIS A 1 102 ? 38.195 -1.279 20.455 1.00 79.75 102 HIS A N 1
ATOM 799 C CA . HIS A 1 102 ? 39.607 -1.150 20.081 1.00 79.75 102 HIS A CA 1
ATOM 800 C C . HIS A 1 102 ? 40.406 -0.290 21.079 1.00 79.75 102 HIS A C 1
ATOM 802 O O . HIS A 1 102 ? 41.555 -0.594 21.395 1.00 79.75 102 HIS A O 1
ATOM 808 N N . SER A 1 103 ? 39.800 0.775 21.621 1.00 80.75 103 SER A N 1
ATOM 809 C CA . SER A 1 103 ? 40.456 1.611 22.636 1.00 80.75 103 SER A CA 1
ATOM 810 C C . SER A 1 103 ? 40.612 0.891 23.981 1.00 80.75 103 SER A C 1
ATOM 812 O O . SER A 1 103 ? 41.594 1.118 24.692 1.00 80.75 103 SER A O 1
ATOM 814 N N . ALA A 1 104 ? 39.657 0.034 24.350 1.00 80.75 104 ALA A N 1
ATOM 815 C CA . ALA A 1 104 ? 39.750 -0.769 25.564 1.00 80.75 104 ALA A CA 1
ATOM 816 C C . ALA A 1 104 ? 40.857 -1.828 25.453 1.00 80.75 104 ALA A C 1
ATOM 818 O O . ALA A 1 104 ? 41.660 -1.954 26.377 1.00 80.75 104 ALA A O 1
ATOM 819 N N . GLU A 1 105 ? 40.944 -2.525 24.317 1.00 79.94 105 GLU A N 1
ATOM 820 C CA . GLU A 1 105 ? 41.985 -3.529 24.051 1.00 79.94 105 GLU A CA 1
ATOM 821 C C . GLU A 1 105 ? 43.395 -2.926 24.125 1.00 79.94 105 GLU A C 1
ATOM 823 O O . GLU A 1 105 ? 44.272 -3.470 24.796 1.00 79.94 105 GLU A O 1
ATOM 828 N N . GLU A 1 106 ? 43.600 -1.752 23.523 1.00 78.44 106 GLU A N 1
ATOM 829 C CA . GLU A 1 106 ? 44.891 -1.055 23.549 1.00 78.44 106 GLU A CA 1
ATOM 830 C C . GLU A 1 106 ? 45.291 -0.636 24.977 1.00 78.44 106 GLU A C 1
ATOM 832 O O . GLU A 1 106 ? 46.432 -0.835 25.405 1.00 78.44 106 GLU A O 1
ATOM 837 N N . LYS A 1 107 ? 44.338 -0.132 25.774 1.00 78.75 107 LYS A N 1
ATOM 838 C CA . LYS A 1 107 ? 44.582 0.240 27.180 1.00 78.75 107 LYS A CA 1
ATOM 839 C C . LYS A 1 107 ? 44.896 -0.965 28.066 1.00 78.75 107 LYS A C 1
ATOM 841 O O . LYS A 1 107 ? 45.741 -0.844 28.954 1.00 78.75 107 LYS A O 1
ATOM 846 N N . ILE A 1 108 ? 44.236 -2.101 27.838 1.00 79.88 108 ILE A N 1
ATOM 847 C CA . ILE A 1 108 ? 44.498 -3.345 28.574 1.00 79.88 108 ILE A CA 1
ATOM 848 C C . ILE A 1 108 ? 45.911 -3.847 28.257 1.00 79.88 108 ILE A C 1
ATOM 850 O O . ILE A 1 108 ? 46.675 -4.098 29.188 1.00 79.88 108 ILE A O 1
ATOM 854 N N . MET A 1 109 ? 46.312 -3.875 26.980 1.00 74.94 109 MET A N 1
ATOM 855 C CA . MET A 1 109 ? 47.667 -4.288 26.587 1.00 74.94 109 MET A CA 1
ATOM 856 C C . MET A 1 109 ? 48.762 -3.405 27.205 1.00 74.94 109 MET A C 1
ATOM 858 O O . MET A 1 109 ? 49.763 -3.914 27.714 1.00 74.94 109 MET A O 1
ATOM 862 N N . HIS A 1 110 ? 48.580 -2.080 27.222 1.00 77.00 110 HIS A N 1
ATOM 863 C CA . HIS A 1 110 ? 49.551 -1.178 27.852 1.00 77.00 110 HIS A CA 1
ATOM 864 C C . HIS A 1 110 ? 49.618 -1.338 29.378 1.00 77.00 110 HIS A C 1
ATOM 866 O O . HIS A 1 110 ? 50.706 -1.253 29.958 1.00 77.00 110 HIS A O 1
ATOM 872 N N . ALA A 1 111 ? 48.482 -1.589 30.034 1.00 77.25 111 ALA A N 1
ATOM 873 C CA . ALA A 1 111 ? 48.443 -1.849 31.469 1.00 77.25 111 ALA A CA 1
ATOM 874 C C . ALA A 1 111 ? 49.154 -3.164 31.826 1.00 77.25 111 ALA A C 1
ATOM 876 O O . ALA A 1 111 ? 4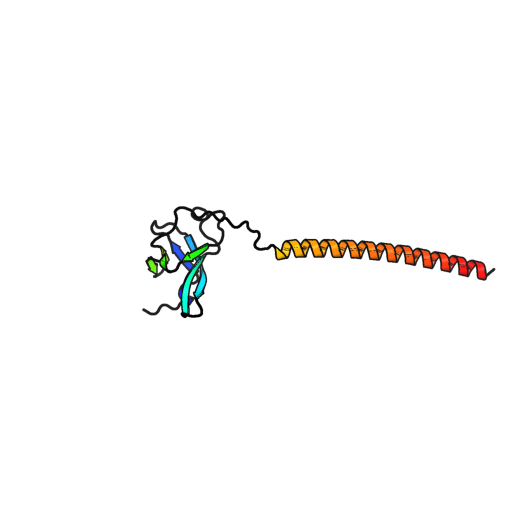9.931 -3.189 32.784 1.00 77.25 111 ALA A O 1
ATOM 877 N N . GLU A 1 112 ? 48.955 -4.223 31.036 1.00 73.75 112 GLU A N 1
ATOM 878 C CA . GLU A 1 112 ? 49.644 -5.507 31.212 1.00 73.75 112 GLU A CA 1
ATOM 879 C C . GLU A 1 112 ? 51.157 -5.372 31.012 1.00 73.75 112 GLU A C 1
ATOM 881 O O . GLU A 1 112 ? 51.930 -5.830 31.860 1.00 73.75 112 GLU A O 1
ATOM 886 N N . HIS A 1 113 ? 51.598 -4.674 29.959 1.00 70.88 113 HIS A N 1
ATOM 887 C CA . HIS A 1 113 ? 53.026 -4.466 29.702 1.00 70.88 113 HIS A CA 1
ATOM 888 C C . HIS A 1 113 ? 53.692 -3.648 30.822 1.00 70.88 113 HIS A C 1
ATOM 890 O O . HIS A 1 113 ? 54.771 -4.004 31.298 1.00 70.88 113 HIS A O 1
ATOM 896 N N . SER A 1 114 ? 53.024 -2.598 31.317 1.00 74.44 114 SER A N 1
ATOM 897 C CA . SER A 1 114 ? 53.540 -1.778 32.422 1.00 74.44 114 SER A CA 1
ATOM 898 C C . SER A 1 114 ? 53.558 -2.529 33.762 1.00 74.44 114 SER A C 1
ATOM 900 O O . SER A 1 114 ? 54.485 -2.361 34.559 1.00 74.44 114 SER A O 1
ATOM 902 N N . ALA A 1 115 ? 52.567 -3.387 34.026 1.00 74.12 115 ALA A N 1
ATOM 903 C CA . ALA A 1 115 ? 52.534 -4.216 35.230 1.00 74.12 115 ALA A CA 1
ATOM 904 C C . ALA A 1 115 ? 53.637 -5.288 35.219 1.00 74.12 115 ALA A C 1
ATOM 906 O O . ALA A 1 115 ? 54.308 -5.480 36.237 1.00 74.12 115 ALA A O 1
ATOM 907 N N . ALA A 1 116 ? 53.870 -5.937 34.073 1.00 73.62 116 ALA A N 1
ATOM 908 C CA . ALA A 1 116 ? 54.948 -6.911 33.905 1.00 73.62 116 ALA A CA 1
ATOM 909 C C . ALA A 1 116 ? 56.334 -6.275 34.111 1.00 73.62 116 ALA A C 1
ATOM 911 O O . ALA A 1 116 ? 57.198 -6.865 34.765 1.00 73.62 116 ALA A O 1
ATOM 912 N N . GLU A 1 117 ? 56.529 -5.046 33.628 1.00 70.06 117 GLU A N 1
ATOM 913 C CA . GLU A 1 117 ? 57.776 -4.298 33.810 1.00 70.06 117 GLU A CA 1
ATOM 914 C C . GLU A 1 117 ? 58.009 -3.923 35.286 1.00 70.06 117 GLU A C 1
ATOM 916 O O . GLU A 1 117 ? 59.104 -4.129 35.819 1.00 70.06 117 GLU A O 1
ATOM 921 N N . LYS A 1 118 ? 56.956 -3.489 35.997 1.00 69.44 118 LYS A N 1
ATOM 922 C CA . LYS A 1 118 ? 57.014 -3.218 37.446 1.00 69.44 118 LYS A CA 1
ATOM 923 C C . LYS A 1 118 ? 57.289 -4.476 38.278 1.00 69.44 118 LYS A C 1
ATOM 925 O O . LYS A 1 118 ? 58.051 -4.409 39.240 1.00 69.44 118 LYS A O 1
ATOM 930 N N . LEU A 1 119 ? 56.707 -5.622 37.912 1.00 65.00 119 LEU A N 1
ATOM 931 C CA . LEU A 1 119 ? 56.950 -6.915 38.571 1.00 65.00 119 LEU A CA 1
ATOM 932 C C . LEU A 1 119 ? 58.391 -7.405 38.368 1.00 65.00 119 LEU A C 1
ATOM 934 O O . LEU A 1 119 ? 58.995 -7.939 39.300 1.00 65.00 119 LEU A O 1
ATOM 938 N N . LYS A 1 120 ? 58.958 -7.199 37.173 1.00 64.88 120 LYS A N 1
ATOM 939 C CA . LYS A 1 120 ? 60.344 -7.573 36.860 1.00 64.88 120 LYS A CA 1
ATOM 940 C C . LYS A 1 120 ? 61.355 -6.683 37.589 1.00 64.88 120 LYS A C 1
ATOM 942 O O . LYS A 1 120 ? 62.336 -7.200 38.116 1.00 64.88 120 LYS A O 1
ATOM 947 N N . GLY A 1 121 ? 61.082 -5.379 37.684 1.00 62.34 121 GLY A N 1
ATOM 948 C CA . GLY A 1 121 ? 61.897 -4.441 38.460 1.00 62.34 121 GLY A CA 1
ATOM 949 C C . GLY A 1 121 ? 61.890 -4.740 39.962 1.00 62.34 121 GLY A C 1
ATOM 950 O O . GLY A 1 121 ? 62.940 -4.676 40.592 1.00 62.34 121 GLY A O 1
ATOM 951 N N . LYS A 1 122 ? 60.737 -5.144 40.515 1.00 61.75 122 LYS A N 1
ATOM 952 C CA . LYS A 1 122 ? 60.611 -5.493 41.938 1.00 61.75 122 LYS A CA 1
ATOM 953 C C . LYS A 1 122 ? 61.340 -6.794 42.303 1.00 61.75 122 LYS A C 1
ATOM 955 O O . LYS A 1 122 ? 62.018 -6.843 43.318 1.00 61.75 122 LYS A O 1
ATOM 960 N N . LYS A 1 123 ? 61.287 -7.820 41.441 1.00 60.38 123 LYS A N 1
ATOM 961 C CA . LYS A 1 123 ? 62.070 -9.056 41.643 1.00 60.38 123 LYS A CA 1
ATOM 962 C C . LYS A 1 123 ? 63.581 -8.808 41.646 1.00 60.38 123 LYS A C 1
ATOM 964 O O . LYS A 1 123 ? 64.274 -9.392 42.464 1.00 60.38 123 LYS A O 1
ATOM 969 N N . LEU A 1 124 ? 64.073 -7.934 40.764 1.00 58.78 124 LEU A N 1
ATOM 970 C CA . LEU A 1 124 ? 65.502 -7.621 40.675 1.00 58.78 124 LEU A CA 1
ATOM 971 C C . LEU A 1 124 ? 65.990 -6.780 41.869 1.00 58.78 124 LEU A C 1
ATOM 973 O O . LEU A 1 124 ? 67.131 -6.927 42.290 1.00 58.78 124 LEU A O 1
ATOM 977 N N . SER A 1 125 ? 65.138 -5.910 42.429 1.00 60.28 125 SER A N 1
ATOM 978 C CA . SER A 1 125 ? 65.469 -5.168 43.653 1.00 60.28 125 SER A CA 1
ATOM 979 C C . SER A 1 125 ? 65.461 -6.048 44.901 1.00 60.28 125 SER A C 1
ATOM 981 O O . SER A 1 125 ? 66.306 -5.846 45.769 1.00 60.28 125 SER A O 1
ATOM 983 N N . ASP A 1 126 ? 64.546 -7.021 44.973 1.00 59.69 126 ASP A N 1
ATOM 984 C CA . ASP A 1 126 ? 64.468 -7.960 46.098 1.00 59.69 126 ASP A CA 1
ATOM 985 C C . ASP A 1 126 ? 65.699 -8.901 46.110 1.00 59.69 126 ASP A C 1
ATOM 987 O O . ASP A 1 126 ? 66.275 -9.134 47.167 1.00 59.69 126 ASP A O 1
ATOM 991 N N . GLU A 1 127 ? 66.192 -9.339 44.939 1.00 57.75 127 GLU A N 1
ATOM 992 C CA . GLU A 1 127 ? 67.408 -10.173 44.801 1.00 57.75 127 GLU A CA 1
ATOM 993 C C . GLU A 1 127 ? 68.711 -9.442 45.186 1.00 57.75 127 GLU A C 1
ATOM 995 O O . GLU A 1 127 ? 69.660 -10.067 45.653 1.00 57.75 127 GLU A O 1
ATOM 1000 N N . ILE A 1 128 ? 68.773 -8.117 45.007 1.00 58.25 128 ILE A N 1
ATOM 1001 C CA . ILE A 1 128 ? 69.957 -7.307 45.352 1.00 58.25 128 ILE A CA 1
ATOM 1002 C C . ILE A 1 128 ? 70.008 -6.985 46.856 1.00 58.25 128 ILE A C 1
ATOM 1004 O O . ILE A 1 128 ? 71.089 -6.729 47.378 1.00 58.25 128 ILE A O 1
ATOM 1008 N N . GLN A 1 129 ? 68.874 -7.003 47.568 1.00 56.62 129 GLN A N 1
ATOM 1009 C CA . GLN A 1 129 ? 68.838 -6.792 49.024 1.00 56.62 129 GLN A CA 1
ATOM 1010 C C . GLN A 1 129 ? 69.127 -8.061 49.849 1.00 56.62 129 GLN A C 1
ATOM 1012 O O . GLN A 1 129 ? 69.306 -7.950 51.061 1.00 56.62 129 GLN A O 1
ATOM 1017 N N . GLU A 1 130 ? 69.181 -9.240 49.220 1.00 57.12 130 GLU A N 1
ATOM 1018 C CA . GLU A 1 130 ? 69.460 -10.533 49.871 1.00 57.12 130 GLU A CA 1
ATOM 1019 C C . GLU A 1 130 ? 70.943 -10.977 49.795 1.00 57.12 130 GLU A C 1
ATOM 1021 O O . GLU A 1 130 ? 71.271 -12.086 50.225 1.00 57.12 130 GLU A O 1
ATOM 1026 N N . ILE A 1 131 ? 71.844 -10.114 49.297 1.00 51.91 131 ILE A N 1
ATOM 1027 C CA . ILE A 1 131 ? 73.316 -10.293 49.281 1.00 51.91 131 ILE A CA 1
ATOM 1028 C C . ILE A 1 131 ? 73.970 -9.266 50.208 1.00 51.91 131 ILE A C 1
ATOM 1030 O O . ILE A 1 131 ? 74.861 -9.670 50.992 1.00 51.91 131 ILE A O 1
#

Foldseek 3Di:
DDDDPVVQFQAWEAEPVRHTFATFNDFDADPPVRDTQWTKHCQTDCQAEPPSHIDTDGPVQWDDDDSHTYGVDDDSHHYDPDDPCVVVPVVVVVVVVVVVVVVVVVVVVVVVVVVVVVVVVVVVVVVVVVD

Secondary structure (DSSP, 8-state):
----GGGGTT-EEE-TTS-EEEE--EEEEETTTTEEEEEEESS--TTTBGGG--EEEEGGGEEEESSSEEES---S-B---S-S-S-HHHHHHHHHHHHHHHHHHHHHHHHHHHHHHHHHHHHHHHHHHT-